Protein AF-A0A2Z6QBJ0-F1 (afdb_monomer_lite)

Foldseek 3Di:
DDPVVVVVVVVVVVVVVVVVVVVVVVVVVVVVVVVVVVVPPPPPPPPPPPDDDDDDDDDDDDDDDDPPPPPPDDAQPPPRDPDDVLPDPPQPPVQRCPAQQASPDNPDHVVPDPDNDNDDPVVPD

Organism: NCBI:txid94130

Radius of gyration: 27.4 Å; chains: 1; bounding box: 66×44×73 Å

Secondary structure (DSSP, 8-state):
--HHHHHHHHHHHHHHHHHHHHHHHHHHHHHHHHHTTTT--------TT-S---------------------S---TTT-SSS-GGG-TTS-GGGTTS-TTTSS-SSS-GGG--------TTS--

Structure (mmCIF, N/CA/C/O backbone):
data_AF-A0A2Z6QBJ0-F1
#
_entry.id   AF-A0A2Z6QBJ0-F1
#
loop_
_atom_site.group_PDB
_atom_site.id
_atom_site.type_symbol
_atom_site.label_atom_id
_atom_site.label_alt_id
_atom_site.label_comp_id
_atom_site.label_asym_id
_atom_site.label_entity_id
_atom_site.label_seq_id
_atom_site.pdbx_PDB_ins_code
_atom_site.Cartn_x
_atom_site.Cartn_y
_atom_site.Cartn_z
_atom_site.occupancy
_atom_site.B_iso_or_equiv
_atom_site.auth_seq_id
_atom_site.auth_comp_id
_atom_site.auth_asym_id
_atom_site.auth_atom_id
_atom_site.pdbx_PDB_model_num
ATOM 1 N N . MET A 1 1 ? 21.712 -24.079 -39.758 1.00 58.84 1 MET A N 1
ATOM 2 C CA . MET A 1 1 ? 21.150 -23.369 -38.591 1.00 58.84 1 MET A CA 1
ATOM 3 C C . MET A 1 1 ? 22.148 -22.299 -38.216 1.00 58.84 1 MET A C 1
ATOM 5 O O . MET A 1 1 ? 23.307 -22.636 -38.016 1.00 58.84 1 MET A O 1
ATOM 9 N N . ASP A 1 2 ? 21.735 -21.037 -38.227 1.00 75.88 2 ASP A N 1
ATOM 10 C CA . ASP A 1 2 ? 22.632 -19.900 -38.026 1.00 75.88 2 ASP A CA 1
ATOM 11 C C . ASP A 1 2 ? 23.131 -19.840 -36.578 1.00 75.88 2 ASP A C 1
ATOM 13 O O . ASP A 1 2 ? 22.331 -19.786 -35.646 1.00 75.88 2 ASP A O 1
ATOM 17 N N . ASN A 1 3 ? 24.454 -19.817 -36.386 1.00 78.25 3 ASN A N 1
ATOM 18 C CA . ASN A 1 3 ? 25.104 -19.765 -35.066 1.00 78.25 3 ASN A CA 1
ATOM 19 C C . ASN A 1 3 ? 24.590 -18.609 -34.184 1.00 78.25 3 ASN A C 1
ATOM 21 O O . ASN A 1 3 ? 24.550 -18.729 -32.963 1.00 78.25 3 ASN A O 1
ATOM 25 N N . ASN A 1 4 ? 24.125 -17.517 -34.796 1.00 81.69 4 ASN A N 1
ATOM 26 C CA . ASN A 1 4 ? 23.511 -16.394 -34.087 1.00 81.69 4 ASN A CA 1
ATOM 27 C C . ASN A 1 4 ? 22.190 -16.763 -33.397 1.00 81.69 4 ASN A C 1
ATOM 29 O O . ASN A 1 4 ? 21.924 -16.281 -32.300 1.00 81.69 4 ASN A O 1
ATOM 33 N N . LEU A 1 5 ? 21.371 -17.635 -33.994 1.00 87.50 5 LEU A N 1
ATOM 34 C CA . LEU A 1 5 ? 20.109 -18.068 -33.389 1.00 87.50 5 LEU A CA 1
ATOM 35 C C . LEU A 1 5 ? 20.358 -18.951 -32.159 1.00 87.50 5 LEU A C 1
ATOM 37 O O . LEU A 1 5 ? 19.647 -18.837 -31.162 1.00 87.50 5 LEU A O 1
ATOM 41 N N . LEU A 1 6 ? 21.395 -19.793 -32.215 1.00 88.75 6 LEU A N 1
ATOM 42 C CA . LEU A 1 6 ? 21.794 -20.651 -31.100 1.00 88.75 6 LEU A CA 1
ATOM 43 C C . LEU A 1 6 ? 22.264 -19.820 -29.896 1.00 88.75 6 LEU A C 1
ATOM 45 O O . LEU A 1 6 ? 21.813 -20.055 -28.779 1.00 88.75 6 LEU A O 1
ATOM 49 N N . LEU A 1 7 ? 23.081 -18.791 -30.140 1.00 88.31 7 LEU A N 1
ATOM 50 C CA . LEU A 1 7 ? 23.549 -17.868 -29.100 1.00 88.31 7 LEU A CA 1
ATOM 51 C C . LEU A 1 7 ? 22.399 -17.084 -28.448 1.00 88.31 7 LEU A C 1
ATOM 53 O O . LEU A 1 7 ? 22.384 -16.896 -27.232 1.00 88.31 7 LEU A O 1
ATOM 57 N N . ILE A 1 8 ? 21.407 -16.657 -29.237 1.00 89.50 8 ILE A N 1
ATOM 58 C CA . ILE A 1 8 ? 20.216 -15.968 -28.716 1.00 89.50 8 ILE A CA 1
ATOM 59 C C . ILE A 1 8 ? 19.395 -16.905 -27.818 1.00 89.50 8 ILE A C 1
ATOM 61 O O . ILE A 1 8 ? 18.961 -16.496 -26.740 1.00 89.50 8 ILE A O 1
ATOM 65 N N . LEU A 1 9 ? 19.210 -18.162 -28.229 1.00 90.44 9 LEU A N 1
ATOM 66 C CA . LEU A 1 9 ? 18.488 -19.167 -27.444 1.00 90.44 9 LEU A CA 1
ATOM 67 C C . LEU A 1 9 ? 19.199 -19.493 -26.123 1.00 90.44 9 LEU A C 1
ATOM 69 O O . LEU A 1 9 ? 18.543 -19.595 -25.085 1.00 90.44 9 LEU A O 1
ATOM 73 N N . GLU A 1 10 ? 20.527 -19.613 -26.129 1.00 92.00 10 GLU A N 1
ATOM 74 C CA . GLU A 1 10 ? 21.307 -19.833 -24.906 1.00 92.00 10 GLU A CA 1
ATOM 75 C C . GLU A 1 10 ? 21.219 -18.644 -23.945 1.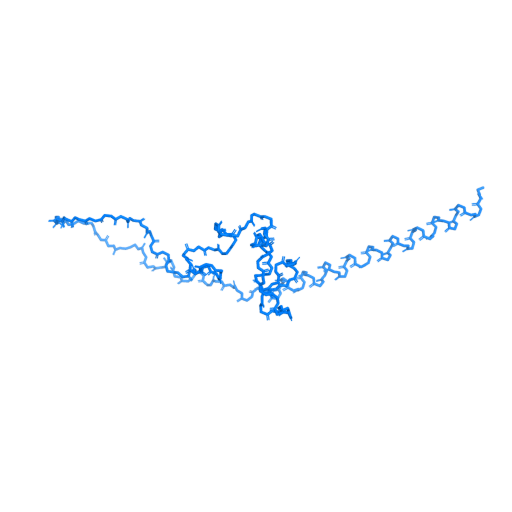00 92.00 10 GLU A C 1
ATOM 77 O O . GLU A 1 10 ? 20.972 -18.835 -22.752 1.00 92.00 10 GLU A O 1
ATOM 82 N N . ALA A 1 11 ? 21.321 -17.414 -24.454 1.00 89.69 11 ALA A N 1
ATOM 83 C CA . ALA A 1 11 ? 21.170 -16.211 -23.639 1.00 89.69 11 ALA A CA 1
ATOM 84 C C . ALA A 1 11 ? 19.764 -16.104 -23.018 1.00 89.69 11 ALA A C 1
ATOM 86 O O . ALA A 1 11 ? 19.632 -15.801 -21.830 1.00 89.69 11 ALA A O 1
ATOM 87 N N . GLN A 1 12 ? 18.709 -16.409 -23.784 1.00 92.38 12 GLN A N 1
ATOM 88 C CA . GLN A 1 12 ? 17.335 -16.440 -23.271 1.00 92.38 12 GLN A CA 1
ATOM 89 C C . GLN A 1 12 ? 17.144 -17.508 -22.192 1.00 92.38 12 GLN A C 1
ATOM 91 O O . GLN A 1 12 ? 16.484 -17.252 -21.181 1.00 92.38 12 GLN A O 1
ATOM 96 N N . LYS A 1 13 ? 17.741 -18.690 -22.374 1.00 92.62 13 LYS A N 1
ATOM 97 C CA . LYS A 1 13 ? 17.697 -19.771 -21.385 1.00 92.62 13 LYS A CA 1
ATOM 98 C C . LYS A 1 13 ? 18.351 -19.346 -20.071 1.00 92.62 13 LYS A C 1
ATOM 100 O O . LYS A 1 13 ? 17.731 -19.511 -19.024 1.00 92.62 13 LYS A O 1
ATOM 105 N N . ILE A 1 14 ? 19.548 -18.758 -20.125 1.00 92.88 14 ILE A N 1
ATOM 106 C CA . ILE A 1 14 ? 20.274 -18.283 -18.935 1.00 92.88 14 ILE A C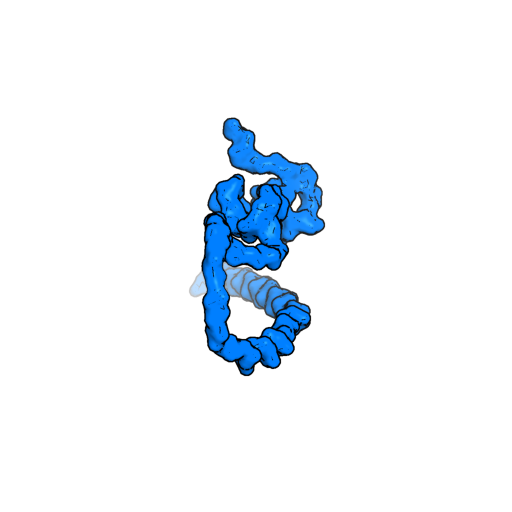A 1
ATOM 107 C C . ILE A 1 14 ? 19.469 -17.197 -18.215 1.00 92.88 14 ILE A C 1
ATOM 109 O O . ILE A 1 14 ? 19.233 -17.301 -17.014 1.00 92.88 14 ILE A O 1
ATOM 113 N N . ALA A 1 15 ? 18.970 -16.196 -18.947 1.00 89.88 15 ALA A N 1
ATOM 114 C CA . ALA A 1 15 ? 18.156 -15.132 -18.362 1.00 89.88 15 ALA A CA 1
ATOM 115 C C . ALA A 1 15 ? 16.894 -15.683 -17.676 1.00 89.88 15 ALA A C 1
ATOM 117 O O . ALA A 1 15 ? 16.550 -15.273 -16.570 1.00 89.88 15 ALA A O 1
ATOM 118 N N . THR A 1 16 ? 16.230 -16.655 -18.303 1.00 91.75 16 THR A N 1
ATOM 119 C CA . THR A 1 16 ? 15.038 -17.299 -17.737 1.00 91.75 16 THR A CA 1
ATOM 120 C C . THR A 1 16 ? 15.370 -18.088 -16.469 1.00 91.75 16 THR A C 1
ATOM 122 O O . THR A 1 16 ? 14.618 -18.029 -15.499 1.00 91.75 16 THR A O 1
ATOM 125 N N . GLN A 1 17 ? 16.501 -18.800 -16.444 1.00 93.00 17 GLN A N 1
ATOM 126 C CA . GLN A 1 17 ? 16.948 -19.552 -15.269 1.00 93.00 17 GLN A CA 1
ATOM 127 C C . GLN A 1 17 ? 17.247 -18.637 -14.077 1.00 93.00 17 GLN A C 1
ATOM 129 O O . GLN A 1 17 ? 16.803 -18.928 -12.967 1.00 93.00 17 GLN A O 1
ATOM 134 N N . GLU A 1 18 ? 17.921 -17.509 -14.308 1.00 91.81 18 GLU A N 1
ATOM 135 C CA . GLU A 1 18 ? 18.201 -16.525 -13.256 1.00 91.81 18 GLU A CA 1
ATOM 136 C C . GLU A 1 18 ? 16.910 -15.902 -12.706 1.00 91.81 18 GLU A C 1
ATOM 138 O O . GLU A 1 18 ? 16.747 -15.775 -11.494 1.00 91.81 18 GLU A O 1
ATOM 143 N N . ILE A 1 19 ? 15.942 -15.594 -13.577 1.00 92.06 19 ILE A N 1
ATOM 144 C CA . ILE A 1 19 ? 14.626 -15.094 -13.157 1.00 92.06 19 ILE A CA 1
ATOM 145 C C . ILE A 1 19 ? 13.906 -16.124 -12.276 1.00 92.06 19 ILE A C 1
ATOM 147 O O . ILE A 1 19 ? 13.429 -15.778 -11.196 1.00 92.06 19 ILE A O 1
ATOM 151 N N . ILE A 1 20 ? 13.844 -17.390 -12.706 1.00 93.62 20 ILE A N 1
ATOM 152 C CA . ILE A 1 20 ? 13.196 -18.468 -11.941 1.00 93.62 20 ILE A CA 1
ATOM 153 C C . ILE A 1 20 ? 13.840 -18.616 -10.560 1.00 93.62 20 ILE A C 1
ATOM 155 O O . ILE A 1 20 ? 13.127 -18.745 -9.566 1.00 93.62 20 ILE A O 1
ATOM 159 N N . LYS A 1 21 ? 15.172 -18.552 -10.483 1.00 92.25 21 LYS A N 1
ATOM 160 C CA . LYS A 1 21 ? 15.909 -18.651 -9.222 1.00 92.25 21 LYS A CA 1
ATOM 161 C C . LYS A 1 21 ? 15.539 -17.529 -8.251 1.00 92.25 21 LYS A C 1
ATOM 163 O O . LYS A 1 21 ? 15.203 -17.808 -7.106 1.00 92.25 21 LYS A O 1
ATOM 168 N N . VAL A 1 22 ? 15.494 -16.283 -8.725 1.00 91.12 22 VAL A N 1
ATOM 169 C CA . VAL A 1 22 ? 15.078 -15.136 -7.899 1.00 91.12 22 VAL A CA 1
ATOM 170 C C . VAL A 1 22 ? 13.657 -15.322 -7.359 1.00 91.12 22 VAL A C 1
ATOM 172 O O . VAL A 1 22 ? 13.397 -15.026 -6.193 1.00 91.12 22 VAL A O 1
ATOM 175 N N . PHE A 1 23 ? 12.730 -15.831 -8.177 1.00 89.75 23 PHE A N 1
ATOM 176 C CA . PHE A 1 23 ? 11.370 -16.114 -7.714 1.00 89.75 23 PHE A CA 1
ATOM 177 C C . PHE A 1 23 ? 11.339 -17.190 -6.626 1.00 89.75 23 PHE A C 1
ATOM 179 O O . PHE A 1 23 ? 10.642 -17.000 -5.628 1.00 89.75 23 PHE A O 1
ATOM 186 N N . LEU A 1 24 ? 12.108 -18.271 -6.793 1.00 91.00 24 LEU A N 1
ATOM 187 C CA . LEU A 1 24 ? 12.214 -19.348 -5.806 1.00 91.00 24 LEU A CA 1
ATOM 188 C C . LEU A 1 24 ? 12.740 -18.834 -4.458 1.00 91.00 24 LEU A C 1
ATOM 190 O O . LEU A 1 24 ? 12.092 -19.065 -3.434 1.00 91.00 24 LEU A O 1
ATOM 194 N N . ASP A 1 25 ? 13.819 -18.052 -4.469 1.00 88.88 25 ASP A N 1
ATOM 195 C CA . ASP A 1 25 ? 14.432 -17.491 -3.258 1.00 88.88 25 ASP A CA 1
ATOM 196 C C . ASP A 1 25 ? 13.457 -16.566 -2.496 1.00 88.88 25 ASP A C 1
ATOM 198 O O . ASP A 1 25 ? 13.354 -16.601 -1.263 1.00 88.88 25 ASP A O 1
ATOM 202 N N . ILE A 1 26 ? 12.678 -15.754 -3.225 1.00 89.06 26 ILE A N 1
ATOM 203 C CA . ILE A 1 26 ? 11.641 -14.889 -2.638 1.00 89.06 26 ILE A CA 1
ATOM 204 C C . ILE A 1 26 ? 10.519 -15.728 -2.019 1.00 89.06 26 ILE A C 1
ATOM 206 O O . ILE A 1 26 ? 10.063 -15.423 -0.909 1.00 89.06 26 ILE A O 1
ATOM 210 N N . THR A 1 27 ? 10.056 -16.774 -2.713 1.00 86.06 27 THR A N 1
ATOM 211 C CA . THR A 1 27 ? 9.007 -17.654 -2.180 1.00 86.06 27 THR A CA 1
ATOM 212 C C . THR A 1 27 ? 9.464 -18.389 -0.930 1.00 86.06 27 THR A C 1
ATOM 214 O O . THR A 1 27 ? 8.722 -18.397 0.049 1.00 86.06 27 THR A O 1
ATOM 217 N N . GLU A 1 28 ? 10.686 -18.920 -0.905 1.00 89.94 28 GLU A N 1
ATOM 218 C CA . GLU A 1 28 ? 11.250 -19.590 0.268 1.00 89.94 28 GLU A CA 1
ATOM 219 C C . GLU A 1 28 ? 11.347 -18.632 1.462 1.00 89.94 28 GLU A C 1
ATOM 221 O O . GLU A 1 28 ? 10.844 -18.926 2.547 1.00 89.94 28 GLU A O 1
ATOM 226 N N . THR A 1 29 ? 11.894 -17.433 1.247 1.00 84.81 29 THR A N 1
ATOM 227 C CA . THR A 1 29 ? 12.001 -16.405 2.294 1.00 84.81 29 THR A CA 1
ATOM 228 C C . THR A 1 29 ? 10.629 -16.032 2.866 1.00 84.81 29 THR A C 1
ATOM 230 O O . THR A 1 29 ? 10.470 -15.871 4.079 1.00 84.81 29 THR A O 1
ATOM 233 N N . THR A 1 30 ? 9.615 -15.920 2.005 1.00 77.75 30 THR A N 1
ATOM 234 C CA . THR A 1 30 ? 8.249 -15.560 2.411 1.00 77.75 30 THR A CA 1
ATOM 235 C C . THR A 1 30 ? 7.568 -16.695 3.175 1.00 77.75 30 THR A C 1
ATOM 237 O O . THR A 1 30 ? 6.947 -16.447 4.208 1.00 77.75 30 THR A O 1
ATOM 240 N N . VAL A 1 31 ? 7.708 -17.940 2.711 1.00 83.00 31 VAL A N 1
ATOM 241 C CA . VAL A 1 31 ? 7.178 -19.127 3.400 1.00 83.00 31 VAL A CA 1
ATOM 242 C C . VAL A 1 31 ? 7.825 -19.277 4.774 1.00 83.00 31 VAL A C 1
ATOM 244 O O . VAL A 1 31 ? 7.108 -19.438 5.760 1.00 83.00 31 VAL A O 1
ATOM 247 N N . ASN A 1 32 ? 9.145 -19.113 4.872 1.00 82.19 32 ASN A N 1
ATOM 248 C CA . ASN A 1 32 ? 9.861 -19.153 6.145 1.00 82.19 32 ASN A CA 1
ATOM 249 C C . ASN A 1 32 ? 9.378 -18.047 7.100 1.00 82.19 32 ASN A C 1
ATOM 251 O O . ASN A 1 32 ? 9.165 -18.294 8.288 1.00 82.19 32 ASN A O 1
ATOM 255 N N . ALA A 1 33 ? 9.136 -16.828 6.607 1.00 77.50 33 ALA A N 1
ATOM 256 C CA . ALA A 1 33 ? 8.580 -15.747 7.425 1.00 77.50 33 ALA A CA 1
ATOM 257 C C . ALA A 1 33 ? 7.156 -16.055 7.933 1.00 77.50 33 ALA A C 1
ATOM 259 O O . ALA A 1 33 ? 6.826 -15.723 9.072 1.00 77.50 33 ALA A O 1
ATOM 260 N N . LEU A 1 34 ? 6.326 -16.715 7.117 1.00 77.94 34 LEU A N 1
ATOM 261 C CA . LEU A 1 34 ? 4.965 -17.122 7.484 1.00 77.94 34 LEU A CA 1
ATOM 262 C C . LEU A 1 34 ? 4.933 -18.304 8.460 1.00 77.94 34 LEU A C 1
ATOM 264 O O . LEU A 1 34 ? 4.125 -18.308 9.383 1.00 77.94 34 LEU A O 1
ATOM 268 N N . GLN A 1 35 ? 5.826 -19.280 8.316 1.00 75.19 35 GLN A N 1
ATOM 269 C CA . GLN A 1 35 ? 5.933 -20.400 9.257 1.00 75.19 35 GLN A CA 1
ATOM 270 C C . GLN A 1 35 ? 6.378 -19.938 10.651 1.00 75.19 35 GLN A C 1
ATOM 272 O O . GLN A 1 35 ? 5.892 -20.446 11.658 1.00 75.19 35 GLN A O 1
ATOM 277 N N . ASN A 1 36 ? 7.219 -18.906 10.734 1.00 66.50 36 ASN A N 1
ATOM 278 C CA . ASN A 1 36 ? 7.622 -18.311 12.010 1.00 66.50 36 ASN A CA 1
ATOM 279 C C . ASN A 1 36 ? 6.510 -17.487 12.700 1.00 66.50 36 ASN A C 1
ATOM 281 O O . ASN A 1 36 ? 6.671 -17.090 13.854 1.00 66.50 36 ASN A O 1
ATOM 285 N N . LEU A 1 37 ? 5.368 -17.249 12.040 1.00 64.69 37 LEU A N 1
ATOM 286 C CA . LEU A 1 37 ? 4.188 -16.596 12.631 1.00 64.69 37 LEU A CA 1
ATOM 287 C C . LEU A 1 37 ? 3.256 -17.575 13.374 1.00 64.69 37 LEU A C 1
ATOM 289 O O . LEU A 1 37 ? 2.266 -17.143 13.967 1.00 64.69 37 LEU A O 1
ATOM 293 N N . HIS A 1 38 ? 3.572 -18.875 13.408 1.00 55.38 38 HIS A N 1
ATOM 294 C CA . HIS A 1 38 ? 2.732 -19.918 14.017 1.00 55.38 38 HIS A CA 1
ATOM 295 C C . HIS A 1 38 ? 2.664 -19.890 15.564 1.00 55.38 38 HIS A C 1
ATOM 297 O O . HIS A 1 38 ? 2.089 -20.786 16.179 1.00 55.38 38 HIS A O 1
ATOM 303 N N . SER A 1 39 ? 3.206 -18.852 16.212 1.00 55.09 39 SER A N 1
ATOM 304 C CA . SER A 1 39 ? 3.063 -18.590 17.654 1.00 55.09 39 SER A CA 1
ATOM 305 C C . SER A 1 39 ? 1.815 -17.772 18.023 1.00 55.09 39 SER A C 1
ATOM 307 O O . SER A 1 39 ? 1.563 -17.546 19.203 1.00 55.09 39 SER A O 1
ATOM 309 N N . LEU A 1 40 ? 0.975 -17.394 17.052 1.00 50.19 40 LEU A N 1
ATOM 310 C CA . LEU A 1 40 ? -0.381 -16.879 17.296 1.00 50.19 40 LEU A CA 1
ATOM 311 C C . LEU A 1 40 ? -1.426 -18.003 17.204 1.00 50.19 40 LEU A C 1
ATOM 313 O O . LEU A 1 40 ? -2.446 -17.879 16.530 1.00 50.19 40 LEU A O 1
ATOM 317 N N . SER A 1 41 ? -1.180 -19.115 17.900 1.00 50.59 41 SER A N 1
ATOM 318 C CA . SER A 1 41 ? -2.263 -20.017 18.292 1.00 50.59 41 SER A CA 1
ATOM 319 C C . SER A 1 41 ? -3.107 -19.268 19.318 1.00 50.59 41 SER A C 1
ATOM 321 O O . SER A 1 41 ? -2.765 -19.235 20.498 1.00 50.59 41 SER A O 1
ATOM 323 N N . ILE A 1 42 ? -4.193 -18.632 18.875 1.00 52.44 42 ILE A N 1
ATOM 324 C CA . ILE A 1 42 ? -5.267 -18.238 19.785 1.00 52.44 42 ILE A CA 1
ATOM 325 C C . ILE A 1 42 ? -5.755 -19.545 20.406 1.00 52.44 42 ILE A C 1
ATOM 327 O O . ILE A 1 42 ? -6.383 -20.368 19.741 1.00 52.44 42 ILE A O 1
ATOM 331 N N . THR A 1 43 ? -5.374 -19.761 21.660 1.00 47.88 43 THR A N 1
ATOM 332 C CA . THR A 1 43 ? -5.842 -20.852 22.499 1.00 47.88 43 THR A CA 1
ATOM 333 C C . THR A 1 43 ? -7.363 -20.793 22.543 1.00 47.88 43 THR A C 1
ATOM 335 O O . THR A 1 43 ? -7.975 -19.951 23.198 1.00 47.88 43 THR A O 1
ATOM 338 N N . SER A 1 44 ? -7.984 -21.703 21.798 1.00 46.75 44 SER A N 1
ATOM 339 C CA . SER A 1 44 ? -9.391 -22.068 21.914 1.00 46.75 44 SER A CA 1
ATOM 340 C C . SER A 1 44 ? -9.609 -22.808 23.243 1.00 46.75 44 SER A C 1
ATOM 342 O O . SER A 1 44 ? -9.937 -23.988 23.251 1.00 46.75 44 SER A O 1
ATOM 344 N N . GLU A 1 45 ? -9.394 -22.134 24.376 1.00 46.66 45 GLU A N 1
ATOM 345 C CA . GLU A 1 45 ? -9.585 -22.704 25.722 1.00 46.66 45 GLU A CA 1
ATOM 346 C C . GLU A 1 45 ? -10.674 -21.993 26.545 1.00 46.66 45 GLU A C 1
ATOM 348 O O . GLU A 1 45 ? -10.827 -22.259 27.731 1.00 46.66 45 GLU A O 1
ATOM 353 N N . MET A 1 46 ? -11.512 -21.145 25.935 1.00 52.34 46 MET A N 1
ATOM 354 C CA . MET A 1 46 ? -12.662 -20.534 26.628 1.00 52.34 46 MET A CA 1
ATOM 355 C C . MET A 1 46 ? -14.012 -20.828 25.963 1.00 52.34 46 MET A C 1
ATOM 357 O O . MET A 1 46 ? -14.818 -19.925 25.761 1.00 52.34 46 MET A O 1
ATOM 361 N N . VAL A 1 47 ? -14.286 -22.096 25.635 1.00 49.59 47 VAL A N 1
ATOM 362 C CA . VAL A 1 47 ? -15.643 -22.537 25.228 1.00 49.59 47 VAL A CA 1
ATOM 363 C C . VAL A 1 47 ? -16.353 -23.359 26.324 1.00 49.59 47 VAL A C 1
ATOM 365 O O . VAL A 1 47 ? -17.547 -23.619 26.227 1.00 49.59 47 VAL A O 1
ATOM 368 N N . SER A 1 48 ? -15.699 -23.683 27.443 1.00 45.16 48 SER A N 1
ATOM 369 C CA . SER A 1 48 ? -16.280 -24.556 28.484 1.00 45.16 48 SER A CA 1
ATOM 370 C C . SER A 1 48 ? -17.144 -23.857 29.551 1.00 45.16 48 SER A C 1
ATOM 372 O O . SER A 1 48 ? -17.205 -24.335 30.680 1.00 45.16 48 SER A O 1
ATOM 374 N N . SER A 1 49 ? -17.818 -22.733 29.274 1.00 49.12 49 SER A N 1
ATOM 375 C CA . SER A 1 49 ? -18.634 -22.065 30.320 1.00 49.12 49 SER A CA 1
ATOM 376 C C . SER A 1 49 ? -19.997 -21.520 29.889 1.00 49.12 49 SER A C 1
ATOM 378 O O . SER A 1 49 ? -20.553 -20.670 30.575 1.00 49.12 49 SER A O 1
ATOM 380 N N . LEU A 1 50 ? -20.592 -22.017 28.803 1.00 49.41 50 LEU A N 1
ATOM 381 C CA . LEU A 1 50 ? -21.942 -21.602 28.402 1.00 49.41 50 LEU A CA 1
ATOM 382 C C . LEU A 1 50 ? -22.852 -22.803 28.137 1.00 49.41 50 LEU A C 1
ATOM 384 O O . LEU A 1 50 ? -23.179 -23.094 26.994 1.00 49.41 50 LEU A O 1
ATOM 388 N N . SER A 1 51 ? -23.280 -23.484 29.200 1.00 50.38 51 SER A N 1
ATOM 389 C CA . SER A 1 51 ? -24.565 -24.195 29.210 1.00 50.38 51 SER A CA 1
ATOM 390 C C . SER A 1 51 ? -24.941 -24.611 30.632 1.00 50.38 51 SER A C 1
ATOM 392 O O . SER A 1 51 ? -24.763 -25.768 30.981 1.00 50.38 51 SER A O 1
ATOM 394 N N . GLU A 1 52 ? -25.457 -23.679 31.438 1.00 48.47 52 GLU A N 1
ATOM 395 C CA . GLU A 1 52 ? -26.534 -23.958 32.408 1.00 48.47 52 GLU A CA 1
ATOM 396 C C . GLU A 1 52 ? -26.954 -22.667 33.123 1.00 48.47 52 GLU A C 1
ATOM 398 O O . GLU A 1 52 ? -26.479 -22.338 34.205 1.00 48.47 52 GLU A O 1
ATOM 403 N N . ILE A 1 53 ? -27.862 -21.901 32.512 1.00 48.22 53 ILE A N 1
ATOM 404 C CA . ILE A 1 53 ? -28.711 -20.972 33.265 1.00 48.22 53 ILE A CA 1
ATOM 405 C C . ILE A 1 53 ? -30.143 -21.194 32.778 1.00 48.22 53 ILE A C 1
ATOM 407 O O . ILE A 1 53 ? -30.454 -21.019 31.599 1.00 48.22 53 ILE A O 1
ATOM 411 N N . ALA A 1 54 ? -30.974 -21.671 33.701 1.00 41.28 54 ALA A N 1
ATOM 412 C CA . ALA A 1 54 ? -32.367 -22.047 33.508 1.00 41.28 54 ALA A CA 1
ATOM 413 C C . ALA A 1 54 ? -33.272 -20.852 33.123 1.00 41.28 54 ALA A C 1
ATOM 415 O O . ALA A 1 54 ? -32.906 -19.698 33.361 1.00 41.28 54 ALA A O 1
ATOM 416 N N . PRO A 1 55 ? -34.468 -21.088 32.544 1.00 45.06 55 PRO A N 1
ATOM 417 C CA . PRO A 1 55 ? -35.309 -20.020 32.012 1.00 45.06 55 PRO A CA 1
ATOM 418 C C . PRO A 1 55 ? -36.303 -19.443 33.037 1.00 45.06 55 PRO A C 1
ATOM 420 O O . PRO A 1 55 ? -36.997 -20.205 33.703 1.00 45.06 55 PRO A O 1
ATOM 423 N N . ARG A 1 56 ? -36.497 -18.113 32.928 1.00 37.34 56 ARG A N 1
ATOM 424 C CA . ARG A 1 56 ? -37.728 -17.324 33.210 1.00 37.34 56 ARG A CA 1
ATOM 425 C C . ARG A 1 56 ? -38.034 -17.043 34.707 1.00 37.34 56 ARG A C 1
ATOM 427 O O . ARG A 1 56 ? -37.697 -17.845 35.555 1.00 37.34 56 ARG A O 1
ATOM 434 N N . GLU A 1 57 ? -38.597 -15.907 35.149 1.00 34.75 57 GLU A N 1
ATOM 435 C CA . GLU A 1 57 ? -39.661 -15.040 34.612 1.00 34.75 57 GLU A CA 1
ATOM 436 C C . GLU A 1 57 ? -39.609 -13.565 35.109 1.00 34.75 57 GLU A C 1
ATOM 438 O O . GLU A 1 57 ? -39.152 -13.267 36.208 1.00 34.75 57 GLU A O 1
ATOM 443 N N . THR A 1 58 ? -40.211 -12.684 34.288 1.00 42.59 58 THR A N 1
ATOM 444 C CA . THR A 1 58 ? -41.014 -11.469 34.604 1.00 42.59 58 THR A CA 1
ATOM 445 C C . THR A 1 58 ? -40.409 -10.249 35.318 1.00 42.59 58 THR A C 1
ATOM 447 O O . THR A 1 58 ? -40.324 -10.225 36.538 1.00 42.59 58 THR A O 1
ATOM 450 N N . THR A 1 59 ? -40.207 -9.135 34.590 1.00 38.62 59 THR A N 1
ATOM 451 C CA . THR A 1 59 ? -41.074 -7.913 34.575 1.00 38.62 59 THR A CA 1
ATOM 452 C C . THR A 1 59 ? -40.456 -6.771 33.721 1.00 38.62 59 THR A C 1
ATOM 454 O O . THR A 1 59 ? -39.234 -6.695 33.626 1.00 38.62 59 THR A O 1
ATOM 457 N N . PRO A 1 60 ? -41.256 -5.883 33.077 1.00 60.16 60 PRO A N 1
ATOM 458 C CA . PRO A 1 60 ? -40.786 -4.710 32.311 1.00 60.16 60 PRO A CA 1
ATOM 459 C C . PRO A 1 60 ? -40.806 -3.431 33.193 1.00 60.16 60 PRO A C 1
ATOM 461 O O . PRO A 1 60 ? -41.607 -3.390 34.130 1.00 60.16 60 PRO A O 1
ATOM 464 N N . PRO A 1 61 ? -40.010 -2.361 32.930 1.00 47.69 61 PRO A N 1
ATOM 465 C CA . PRO A 1 61 ? -40.360 -1.434 31.842 1.00 47.69 61 PRO A CA 1
ATOM 466 C C . PRO A 1 61 ? -39.200 -0.623 31.202 1.00 47.69 61 PRO A C 1
ATOM 468 O O . PRO A 1 61 ? -38.127 -0.456 31.766 1.00 47.69 61 PRO A O 1
ATOM 471 N N . ARG A 1 62 ? -39.544 0.027 30.078 1.00 36.72 62 ARG A N 1
ATOM 472 C CA . ARG A 1 62 ? -39.077 1.367 29.660 1.00 36.72 62 ARG A CA 1
ATOM 473 C C . ARG A 1 62 ? -37.683 1.506 29.017 1.00 36.72 62 ARG A C 1
ATOM 475 O O . ARG A 1 62 ? -36.675 1.552 29.699 1.00 36.72 62 ARG A O 1
ATOM 482 N N . GLY A 1 63 ? -37.718 1.845 27.724 1.00 41.47 63 GLY A N 1
ATOM 483 C CA . GLY A 1 63 ? -36.822 2.834 27.114 1.00 41.47 63 GLY A CA 1
ATOM 484 C C . GLY A 1 63 ? -35.563 2.307 26.424 1.00 41.47 63 GLY A C 1
ATOM 485 O O . GLY A 1 63 ? -34.816 1.527 26.988 1.00 41.47 63 GLY A O 1
ATOM 486 N N . GLU A 1 64 ? -35.328 2.872 25.236 1.00 37.12 64 GLU A N 1
ATOM 487 C CA . GLU A 1 64 ? -34.017 3.086 24.603 1.00 37.12 64 GLU A CA 1
ATOM 488 C C . GLU A 1 64 ? -33.416 1.944 23.756 1.00 37.12 64 GLU A C 1
ATOM 490 O O . GLU A 1 64 ? -32.909 0.937 24.230 1.00 37.12 64 GLU A O 1
ATOM 495 N N . SER A 1 65 ? -33.507 2.167 22.439 1.00 46.78 65 SER A N 1
ATOM 496 C CA . SER A 1 65 ? -32.396 2.253 21.483 1.00 46.78 65 SER A CA 1
ATOM 497 C C . SER A 1 65 ? -31.237 1.245 21.549 1.00 46.78 65 SER A C 1
ATOM 499 O O . SER A 1 65 ? -30.511 1.143 22.529 1.00 46.78 65 SER A O 1
ATOM 501 N N . SER A 1 66 ? -30.931 0.705 20.363 1.00 51.44 66 SER A N 1
ATOM 502 C CA . SER A 1 66 ? -29.580 0.314 19.934 1.00 51.44 66 SER A CA 1
ATOM 503 C C . SER A 1 66 ? -29.010 -0.974 20.533 1.00 51.44 66 SER A C 1
ATOM 505 O O . SER A 1 66 ? -28.150 -0.953 21.406 1.00 51.44 66 SER A O 1
ATOM 507 N N . SER A 1 67 ? -29.327 -2.115 19.923 1.00 40.28 67 SER A N 1
ATOM 508 C CA . SER A 1 67 ? -28.471 -3.305 20.008 1.00 40.28 67 SER A CA 1
ATOM 509 C C . SER A 1 67 ? -27.305 -3.210 19.012 1.00 40.28 67 SER A C 1
ATOM 511 O O . SER A 1 67 ? -27.099 -4.071 18.161 1.00 40.28 67 SER A O 1
ATOM 513 N N . SER A 1 68 ? -26.502 -2.145 19.130 1.00 45.97 68 SER A N 1
ATOM 514 C CA . SER A 1 68 ? -25.114 -2.184 18.678 1.00 45.97 68 SER A CA 1
ATOM 515 C C . SER A 1 68 ? -24.371 -3.074 19.664 1.00 45.97 68 SER A C 1
ATOM 517 O O . SER A 1 68 ? -24.001 -2.634 20.752 1.00 45.97 68 SER A O 1
ATOM 519 N N . SER A 1 69 ? -24.215 -4.345 19.300 1.00 51.94 69 SER A N 1
ATOM 520 C CA . SER A 1 69 ? -23.316 -5.286 19.959 1.00 51.94 69 SER A CA 1
ATOM 521 C C . SER A 1 69 ? -21.997 -4.578 20.254 1.00 51.94 69 SER A C 1
ATOM 523 O O . SER A 1 69 ? -21.267 -4.212 19.329 1.00 51.94 69 SER A O 1
ATOM 525 N N . SER A 1 70 ? -21.726 -4.334 21.534 1.00 50.81 70 SER A N 1
ATOM 526 C CA . SER A 1 70 ? -20.516 -3.694 22.027 1.00 50.81 70 SER A CA 1
ATOM 527 C C . SER A 1 70 ? -19.324 -4.622 21.794 1.00 50.81 70 SER A C 1
ATOM 529 O O . SER A 1 70 ? -18.846 -5.295 22.705 1.00 50.81 70 SER A O 1
ATOM 531 N N . LEU A 1 71 ? -18.852 -4.662 20.547 1.00 57.69 71 LEU A N 1
ATOM 532 C CA . LEU A 1 71 ? -17.515 -5.105 20.182 1.00 57.69 71 LEU A CA 1
ATOM 533 C C . LEU A 1 71 ? -16.543 -4.081 20.764 1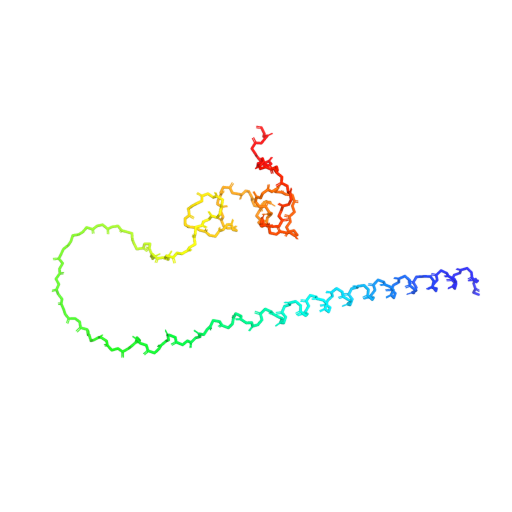.00 57.69 71 LEU A C 1
ATOM 535 O O . LEU A 1 71 ? -16.094 -3.147 20.099 1.00 57.69 71 LEU A O 1
ATOM 539 N N . SER A 1 72 ? -16.223 -4.233 22.043 1.00 61.28 72 SER A N 1
ATOM 540 C CA . SER A 1 72 ? -15.028 -3.612 22.582 1.00 61.28 72 SER A CA 1
ATOM 541 C C . SER A 1 72 ? -13.834 -4.108 21.764 1.00 61.28 72 SER A C 1
ATOM 543 O O . SER A 1 72 ? -13.471 -5.279 21.856 1.00 61.28 72 SER A O 1
ATOM 545 N N . GLY A 1 73 ? -13.191 -3.224 20.998 1.00 67.06 73 GLY A N 1
ATOM 546 C CA . GLY A 1 73 ? -11.740 -3.351 20.885 1.00 67.06 73 GLY A CA 1
ATOM 547 C C . GLY A 1 73 ? -11.016 -2.799 19.668 1.00 67.06 73 GLY A C 1
ATOM 548 O O . GLY A 1 73 ? -9.798 -2.694 19.762 1.00 67.06 73 GLY A O 1
ATOM 549 N N . VAL A 1 74 ? -11.662 -2.412 18.559 1.00 78.56 74 VAL A N 1
ATOM 550 C CA . VAL A 1 74 ? -10.911 -1.844 17.419 1.00 78.56 74 VAL A CA 1
ATOM 551 C C . VAL A 1 74 ? -11.369 -0.430 17.078 1.00 78.56 74 VAL A C 1
ATOM 553 O O . VAL A 1 74 ? -12.466 -0.192 16.579 1.00 78.56 74 VAL A O 1
ATOM 556 N N . LYS A 1 75 ? -10.500 0.538 17.382 1.00 89.50 75 LYS A N 1
ATOM 557 C CA . LYS A 1 75 ? -10.634 1.917 16.910 1.00 89.50 75 LYS A CA 1
ATOM 558 C C . LYS A 1 75 ? -9.845 2.073 15.621 1.00 89.50 75 LYS A C 1
ATOM 560 O O . LYS A 1 75 ? -8.683 1.668 15.540 1.00 89.50 75 LYS A O 1
ATOM 565 N N . CYS A 1 76 ? -10.450 2.720 14.638 1.00 90.88 76 CYS A N 1
ATOM 566 C CA . CYS A 1 76 ? -9.797 3.054 13.389 1.00 90.88 76 CYS A CA 1
ATOM 567 C C . CYS A 1 76 ? -8.559 3.911 13.669 1.00 90.88 76 CYS A C 1
ATOM 569 O O . CYS A 1 76 ? -8.640 4.970 14.295 1.00 90.88 76 CYS A O 1
ATOM 571 N N . LEU A 1 77 ? -7.392 3.486 13.179 1.00 88.00 77 LEU A N 1
ATOM 572 C CA . LEU A 1 77 ? -6.147 4.231 13.398 1.00 88.00 77 LEU A CA 1
ATOM 573 C C . LEU A 1 77 ? -6.170 5.622 12.750 1.00 88.00 77 LEU A C 1
ATOM 575 O O . LEU A 1 77 ? -5.430 6.498 13.200 1.00 88.00 77 LEU A O 1
ATOM 579 N N . TYR A 1 78 ? -7.027 5.822 11.747 1.00 90.62 78 TYR A N 1
ATOM 580 C CA . TYR A 1 78 ? -7.205 7.078 11.032 1.00 90.62 78 TYR A CA 1
ATOM 581 C C . TYR A 1 78 ? -8.228 7.995 11.727 1.00 90.62 78 TYR A C 1
ATOM 583 O O . TYR A 1 78 ? -7.819 8.936 12.402 1.00 90.62 78 TYR A O 1
ATOM 591 N N . CYS A 1 79 ? -9.530 7.694 11.657 1.00 92.06 79 CYS A N 1
ATOM 592 C CA . CYS A 1 79 ? -10.586 8.588 12.160 1.00 92.06 79 CYS A CA 1
ATOM 593 C C . CYS A 1 79 ? -11.021 8.332 13.614 1.00 92.06 79 CYS A C 1
ATOM 595 O O . CYS A 1 79 ? -11.913 9.009 14.100 1.00 92.06 79 CYS A O 1
ATOM 597 N N . LYS A 1 80 ? -10.417 7.360 14.313 1.00 91.69 80 LYS A N 1
ATOM 598 C CA . LYS A 1 80 ? -10.665 7.026 15.736 1.00 91.69 80 LYS A CA 1
ATOM 599 C C . LYS A 1 80 ? -12.049 6.460 16.087 1.00 91.69 80 LYS A C 1
ATOM 601 O O . LYS A 1 80 ? -12.248 6.067 17.236 1.00 91.69 80 LYS A O 1
ATOM 606 N N . GLU A 1 81 ? -12.931 6.324 15.104 1.00 92.25 81 GLU A N 1
ATOM 607 C CA . GLU A 1 81 ? -14.241 5.672 15.221 1.00 92.25 81 GLU A CA 1
ATOM 608 C C . GLU A 1 81 ? -14.148 4.138 15.319 1.00 92.25 81 GLU A C 1
ATOM 610 O O . GLU A 1 81 ? -13.103 3.544 15.033 1.00 92.25 81 GLU A O 1
ATOM 615 N N . GLN A 1 82 ? -15.245 3.480 15.706 1.00 92.25 82 GLN A N 1
ATOM 616 C CA . GLN A 1 82 ? -15.323 2.018 15.843 1.00 92.25 82 GLN A CA 1
ATOM 617 C C . GLN A 1 82 ? -15.471 1.316 14.485 1.00 92.25 82 GLN A C 1
ATOM 619 O O . GLN A 1 82 ? -16.574 1.006 14.043 1.00 92.25 82 GLN A O 1
ATOM 624 N N . HIS A 1 83 ? -14.347 1.082 13.810 1.00 90.44 83 HIS A N 1
ATOM 625 C CA . HIS A 1 83 ? -14.244 0.222 12.629 1.00 90.44 83 HIS A CA 1
ATOM 626 C C . HIS A 1 83 ? -12.779 -0.097 12.305 1.00 90.44 83 HIS A C 1
ATOM 628 O O . HIS A 1 83 ? -11.848 0.568 12.773 1.00 90.44 83 HIS A O 1
ATOM 634 N N . TRP A 1 84 ? -12.562 -1.094 11.447 1.00 89.00 84 TRP A N 1
ATOM 635 C CA . TRP A 1 84 ? -11.247 -1.390 10.889 1.00 89.00 84 TRP A CA 1
ATOM 636 C C . TRP A 1 84 ? -10.811 -0.319 9.895 1.00 89.00 84 TRP A C 1
ATOM 638 O O . TRP A 1 84 ? -11.600 0.179 9.099 1.00 89.00 84 TRP A O 1
ATOM 648 N N . ILE A 1 85 ? -9.517 -0.005 9.874 1.00 89.00 85 ILE A N 1
ATOM 649 C CA . ILE A 1 85 ? -8.963 1.013 8.970 1.00 89.00 85 ILE A CA 1
ATOM 650 C C . ILE A 1 85 ? -9.223 0.720 7.482 1.00 89.00 85 ILE A C 1
ATOM 652 O O . ILE A 1 85 ? -9.388 1.646 6.691 1.00 89.00 85 ILE A O 1
ATOM 656 N N . PHE A 1 86 ? -9.302 -0.560 7.108 1.00 87.88 86 PHE A N 1
ATOM 657 C CA . PHE A 1 86 ? -9.637 -0.996 5.751 1.00 87.88 86 PHE A CA 1
ATOM 658 C C . PHE A 1 86 ? -11.069 -0.618 5.349 1.00 87.88 86 PHE A C 1
ATOM 660 O O . PHE A 1 86 ? -11.339 -0.377 4.172 1.00 87.88 86 PHE A O 1
ATOM 667 N N . ASP A 1 87 ? -11.960 -0.455 6.321 1.00 90.31 87 ASP A N 1
ATOM 668 C CA . ASP A 1 87 ? -13.365 -0.104 6.119 1.00 90.31 87 ASP A CA 1
ATOM 669 C C . ASP A 1 87 ? -13.648 1.376 6.372 1.00 90.31 87 ASP A C 1
ATOM 671 O O . ASP A 1 87 ? -14.790 1.809 6.251 1.00 90.31 87 ASP A O 1
ATOM 675 N N . CYS A 1 88 ? -12.616 2.180 6.649 1.00 91.94 88 CYS A N 1
ATOM 676 C CA . CYS A 1 88 ? -12.806 3.585 6.979 1.00 91.94 88 CYS A CA 1
ATOM 677 C C . CYS A 1 88 ? -13.501 4.345 5.831 1.00 91.94 88 CYS A C 1
ATOM 679 O O . CYS A 1 88 ? -12.983 4.337 4.707 1.00 91.94 88 CYS A O 1
ATOM 681 N N . PRO A 1 89 ? -14.642 5.018 6.092 1.00 92.81 89 PRO A N 1
ATOM 682 C CA . PRO A 1 89 ? -15.395 5.734 5.063 1.00 92.81 89 PRO A CA 1
ATOM 683 C C . PRO A 1 89 ? -14.676 7.004 4.591 1.00 92.81 89 PRO A C 1
ATOM 685 O O . PRO A 1 89 ? -14.870 7.438 3.461 1.00 92.81 89 PRO A O 1
ATOM 688 N N . TYR A 1 90 ? -13.805 7.565 5.431 1.00 92.12 90 TYR A N 1
ATOM 689 C CA . TYR A 1 90 ? -13.043 8.778 5.137 1.00 92.12 90 TYR A CA 1
ATOM 690 C C . TYR A 1 90 ? -11.793 8.532 4.277 1.00 92.12 90 TYR A C 1
ATOM 692 O O . TYR A 1 90 ? -11.177 9.487 3.814 1.00 92.12 90 TYR A O 1
ATOM 700 N N . ILE A 1 91 ? -11.396 7.270 4.065 1.00 92.81 91 ILE A N 1
ATOM 701 C CA . ILE A 1 91 ? -10.258 6.917 3.209 1.00 92.81 91 ILE A CA 1
ATOM 702 C C . ILE A 1 91 ? -10.801 6.498 1.835 1.00 92.81 91 ILE A C 1
ATOM 704 O O . ILE A 1 91 ? -11.508 5.486 1.743 1.00 92.81 91 ILE A O 1
ATOM 708 N N . PRO A 1 92 ? -10.446 7.199 0.741 1.00 92.81 92 PRO A N 1
ATOM 709 C CA . PRO A 1 92 ? -10.888 6.816 -0.593 1.00 92.81 92 PRO A CA 1
ATOM 710 C C . PRO A 1 92 ? -10.467 5.386 -0.937 1.00 92.81 92 PRO A C 1
ATOM 712 O O . PRO A 1 92 ? -9.352 4.964 -0.621 1.00 92.81 92 PRO A O 1
ATOM 715 N N . LYS A 1 93 ? -11.325 4.654 -1.664 1.00 91.75 93 LYS A N 1
ATOM 716 C CA . LYS A 1 93 ? -11.100 3.236 -2.012 1.00 91.75 93 LYS A CA 1
ATOM 717 C C . LYS A 1 93 ? -9.704 2.970 -2.594 1.00 91.75 93 LYS A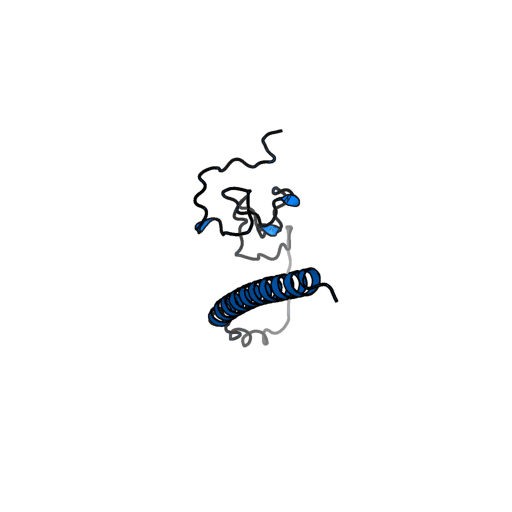 C 1
ATOM 719 O O . LYS A 1 93 ? -9.076 1.984 -2.220 1.00 91.75 93 LYS A O 1
ATOM 724 N N . LYS A 1 94 ? -9.184 3.876 -3.433 1.00 91.69 94 LYS A N 1
ATOM 725 C CA . LYS A 1 94 ? -7.836 3.770 -4.025 1.00 91.69 94 LYS A CA 1
ATOM 726 C C . LYS A 1 94 ? -6.694 3.754 -2.998 1.00 91.69 94 LYS A C 1
ATOM 728 O O . LYS A 1 94 ? -5.688 3.100 -3.243 1.00 91.69 94 LYS A O 1
ATOM 733 N N . TYR A 1 95 ? -6.854 4.409 -1.848 1.00 90.62 95 TYR A N 1
ATOM 734 C CA . TYR A 1 95 ? -5.828 4.504 -0.800 1.00 90.62 95 TYR A CA 1
ATOM 735 C C . TYR A 1 95 ? -6.038 3.519 0.354 1.00 90.62 95 TYR A C 1
ATOM 737 O O . TYR A 1 95 ? -5.231 3.474 1.284 1.00 90.62 95 TYR A O 1
ATOM 745 N N . LYS A 1 96 ? -7.077 2.678 0.299 1.00 90.12 96 LYS A N 1
ATOM 746 C CA . LYS A 1 96 ? -7.262 1.615 1.290 1.00 90.12 96 LYS A CA 1
ATOM 747 C C . LYS A 1 96 ? -6.063 0.659 1.274 1.00 90.12 96 LYS A C 1
ATOM 749 O O . LYS A 1 96 ? -5.566 0.266 0.214 1.00 90.12 96 LYS A O 1
ATOM 754 N N . GLY A 1 97 ? -5.558 0.347 2.468 1.00 87.44 97 GLY A N 1
ATOM 755 C CA . GLY A 1 97 ? -4.367 -0.483 2.683 1.00 87.44 97 GLY A CA 1
ATOM 756 C C . GLY A 1 97 ? -3.021 0.211 2.444 1.00 87.44 97 GLY A C 1
ATOM 757 O O . GLY A 1 97 ? -1.981 -0.414 2.632 1.00 87.44 97 GLY A O 1
ATOM 758 N N . TYR A 1 98 ? -3.002 1.485 2.041 1.00 90.94 98 TYR A N 1
ATOM 759 C CA . TYR A 1 98 ? -1.755 2.246 1.975 1.00 90.94 98 TYR A CA 1
ATOM 760 C C . TYR A 1 98 ? -1.268 2.597 3.381 1.00 90.94 98 TYR A C 1
ATOM 762 O O . TYR A 1 98 ? -2.043 2.712 4.331 1.00 90.94 98 TYR A O 1
ATOM 770 N N . CYS A 1 99 ? 0.039 2.813 3.510 1.00 91.00 99 CYS A N 1
ATOM 771 C CA . CYS A 1 99 ? 0.613 3.320 4.745 1.00 91.00 99 CYS A CA 1
ATOM 772 C C . CYS A 1 99 ? 0.019 4.695 5.093 1.00 91.00 99 CYS A C 1
ATOM 774 O O . CYS A 1 99 ? 0.284 5.680 4.407 1.00 91.00 99 CYS A O 1
ATOM 776 N N . ILE A 1 100 ? -0.704 4.784 6.211 1.00 89.69 100 ILE A N 1
ATOM 777 C CA . ILE A 1 100 ? -1.396 6.011 6.653 1.00 89.69 100 ILE A CA 1
ATOM 778 C C . ILE A 1 100 ? -0.484 7.194 6.994 1.00 89.69 100 ILE A C 1
ATOM 780 O O . ILE A 1 100 ? -0.956 8.295 7.250 1.00 89.69 100 ILE A O 1
ATOM 784 N N . ARG A 1 101 ? 0.833 6.970 7.051 1.00 89.50 101 ARG A N 1
ATOM 785 C CA . ARG A 1 101 ? 1.816 8.034 7.281 1.00 89.50 101 ARG A CA 1
ATOM 786 C C . ARG A 1 101 ? 2.326 8.684 6.010 1.00 89.50 101 ARG A C 1
ATOM 788 O O . ARG A 1 101 ? 2.845 9.780 6.123 1.00 89.50 101 ARG A O 1
ATOM 795 N N . CYS A 1 102 ? 2.282 8.001 4.866 1.00 91.25 102 CYS A N 1
ATOM 796 C CA . CYS A 1 102 ? 2.851 8.514 3.615 1.00 91.25 102 CYS A CA 1
ATOM 797 C C . CYS A 1 102 ? 1.890 8.446 2.433 1.00 91.25 102 CYS A C 1
ATOM 799 O O . CYS A 1 102 ? 2.115 9.134 1.446 1.00 91.25 102 CYS A O 1
ATOM 801 N N . TRP A 1 103 ? 0.871 7.587 2.500 1.00 91.38 103 TRP A N 1
ATOM 802 C CA . TRP A 1 103 ? -0.130 7.354 1.462 1.00 91.38 103 TRP A CA 1
ATOM 803 C C . TRP A 1 103 ? 0.441 6.990 0.079 1.00 91.38 103 TRP A C 1
ATOM 805 O O . TRP A 1 103 ? -0.252 7.115 -0.926 1.00 91.38 103 TRP A O 1
ATOM 815 N N . LYS A 1 104 ? 1.693 6.502 0.013 1.00 88.56 104 LYS A N 1
ATOM 816 C CA . LYS A 1 104 ? 2.395 6.190 -1.251 1.00 88.56 104 LYS A CA 1
ATOM 817 C C . LYS A 1 104 ? 2.452 4.711 -1.603 1.00 88.56 104 LYS A C 1
ATOM 819 O O . LYS A 1 104 ? 2.356 4.364 -2.773 1.00 88.56 104 LYS A O 1
ATOM 824 N N . THR A 1 105 ? 2.631 3.834 -0.619 1.00 88.88 105 THR A N 1
ATOM 825 C CA . THR A 1 105 ? 2.849 2.401 -0.869 1.00 88.88 105 THR A CA 1
ATOM 826 C C . THR A 1 105 ? 2.115 1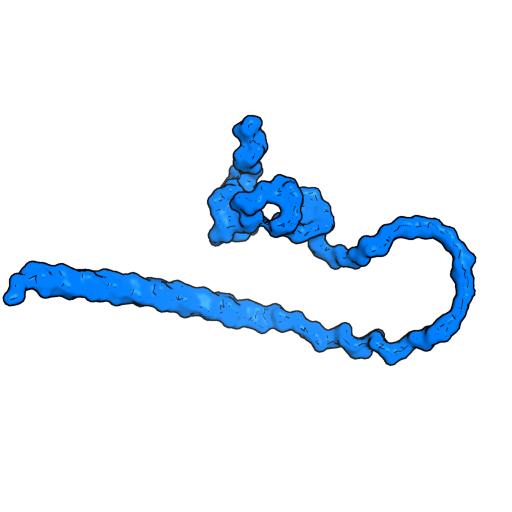.541 0.149 1.00 88.88 105 THR A C 1
ATOM 828 O O . THR A 1 105 ? 1.852 1.994 1.266 1.00 88.88 105 THR A O 1
ATOM 831 N N . ARG A 1 106 ? 1.897 0.270 -0.200 1.00 89.88 106 ARG A N 1
ATOM 832 C CA . ARG A 1 106 ? 1.406 -0.779 0.711 1.00 89.88 106 ARG A CA 1
ATOM 833 C C . ARG A 1 106 ? 2.528 -1.657 1.289 1.00 89.88 106 ARG A C 1
ATOM 835 O O . ARG A 1 106 ? 2.280 -2.479 2.156 1.00 8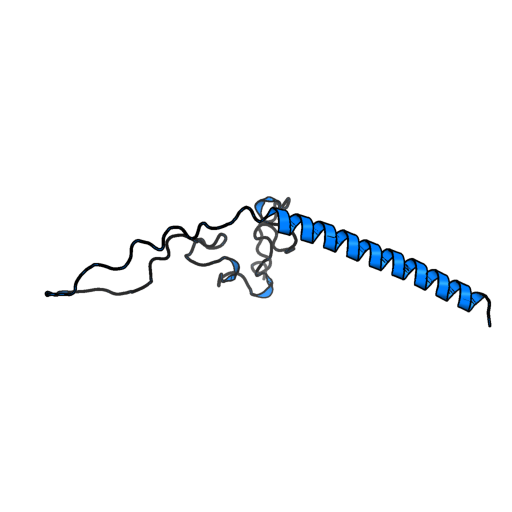9.88 106 ARG A O 1
ATOM 842 N N . ASN A 1 107 ? 3.769 -1.446 0.846 1.00 90.56 107 ASN A N 1
ATOM 843 C CA . ASN A 1 107 ? 4.910 -2.332 1.118 1.00 90.56 107 ASN A CA 1
ATOM 844 C C . ASN A 1 107 ? 5.509 -2.178 2.527 1.00 90.56 107 ASN A C 1
ATOM 846 O O . ASN A 1 107 ? 6.525 -2.789 2.835 1.00 90.56 107 ASN A O 1
ATOM 850 N N . HIS A 1 108 ? 4.939 -1.317 3.372 1.00 89.88 108 HIS A N 1
ATOM 851 C CA . HIS A 1 108 ? 5.405 -1.129 4.740 1.00 89.88 108 HIS A CA 1
ATOM 852 C C . HIS A 1 108 ? 4.269 -0.681 5.660 1.00 89.88 108 HIS A C 1
ATOM 854 O O . HIS A 1 108 ? 3.350 0.032 5.252 1.00 89.88 108 HIS A O 1
ATOM 860 N N . LEU A 1 109 ? 4.378 -1.049 6.937 1.00 85.00 109 LEU A N 1
ATOM 861 C CA . LEU A 1 109 ? 3.483 -0.576 7.992 1.00 85.00 109 LEU A CA 1
ATOM 862 C C . LEU A 1 109 ? 3.849 0.847 8.429 1.00 85.00 109 LEU A C 1
ATOM 864 O O . LEU A 1 109 ? 5.012 1.251 8.376 1.00 85.00 109 LEU A O 1
ATOM 868 N N . ALA A 1 110 ? 2.876 1.585 8.970 1.00 85.19 110 ALA A N 1
ATOM 869 C CA . ALA A 1 110 ? 3.085 2.946 9.477 1.00 85.19 110 ALA A CA 1
ATOM 870 C C . ALA A 1 110 ? 4.214 3.045 10.524 1.00 85.19 110 ALA A C 1
ATOM 872 O O . ALA A 1 110 ? 4.943 4.037 10.550 1.00 85.19 110 ALA A O 1
ATOM 873 N N . LYS A 1 111 ? 4.420 1.998 11.336 1.00 85.69 111 LYS A N 1
ATOM 874 C CA . LYS A 1 111 ? 5.523 1.920 12.310 1.00 85.69 111 LYS A CA 1
ATOM 875 C C . LYS A 1 111 ? 6.910 1.999 11.653 1.00 85.69 111 LYS A C 1
ATOM 877 O O . LYS A 1 111 ? 7.816 2.586 12.230 1.00 85.69 111 LYS A O 1
ATOM 882 N N . HIS A 1 112 ? 7.061 1.463 10.442 1.00 90.56 112 HIS A N 1
ATOM 883 C CA . HIS A 1 112 ? 8.325 1.424 9.695 1.00 90.56 112 HIS A CA 1
ATOM 884 C C . HIS A 1 112 ? 8.425 2.519 8.624 1.00 90.56 112 HIS A C 1
ATOM 886 O O . HIS A 1 112 ? 9.392 2.576 7.865 1.00 90.56 112 HIS A O 1
ATOM 892 N N . CYS A 1 113 ? 7.432 3.406 8.553 1.00 90.88 113 CYS A N 1
ATOM 893 C CA . CYS A 1 113 ? 7.431 4.497 7.595 1.00 90.88 113 CYS A CA 1
ATOM 894 C C . CYS A 1 113 ? 8.451 5.570 7.998 1.00 90.88 113 CYS A C 1
ATOM 896 O O . CYS A 1 113 ? 8.302 6.228 9.029 1.00 90.88 113 CYS A O 1
ATOM 898 N N . ARG A 1 114 ? 9.459 5.783 7.145 1.00 88.56 114 ARG A N 1
ATOM 899 C CA . ARG A 1 114 ? 10.457 6.859 7.297 1.00 88.56 114 ARG A CA 1
ATOM 900 C C . ARG A 1 114 ? 9.942 8.227 6.835 1.00 88.56 114 ARG A C 1
ATOM 902 O O . ARG A 1 114 ? 10.621 9.229 7.018 1.00 88.56 114 ARG A O 1
ATOM 909 N N . SER A 1 115 ? 8.755 8.285 6.228 1.00 83.62 115 SER A N 1
ATOM 910 C CA . SER A 1 115 ? 8.186 9.542 5.748 1.00 83.62 115 SER A CA 1
ATOM 911 C C . SER A 1 115 ? 7.662 10.401 6.900 1.00 83.62 115 SER A C 1
ATOM 913 O O . SER A 1 115 ? 7.016 9.919 7.839 1.00 83.62 115 SER A O 1
ATOM 915 N N . THR A 1 116 ? 7.907 11.701 6.790 1.00 73.94 116 THR A N 1
ATOM 916 C CA . THR A 1 116 ? 7.310 12.756 7.618 1.00 73.94 116 THR A CA 1
ATOM 917 C C . THR A 1 116 ? 6.058 13.360 6.969 1.00 73.94 116 THR A C 1
ATOM 919 O O . THR A 1 116 ? 5.389 14.199 7.567 1.00 73.94 116 THR A O 1
ATOM 922 N N . GLN A 1 117 ? 5.713 12.934 5.749 1.00 68.81 117 GLN A N 1
ATOM 923 C CA . GLN A 1 117 ? 4.701 13.573 4.916 1.00 68.81 117 GLN A CA 1
ATOM 924 C C . GLN A 1 117 ? 3.294 13.053 5.244 1.00 68.81 117 GLN A C 1
ATOM 926 O O . GLN A 1 117 ? 2.830 12.094 4.643 1.00 68.81 117 GLN A O 1
ATOM 931 N N . LYS A 1 118 ? 2.598 13.727 6.166 1.00 68.31 118 LYS A N 1
ATOM 932 C CA . LYS A 1 118 ? 1.215 13.399 6.570 1.00 68.31 118 LYS A CA 1
ATOM 933 C C . LYS A 1 118 ? 0.118 13.773 5.567 1.00 68.31 118 LYS A C 1
ATOM 935 O O . LYS A 1 118 ? -1.018 13.368 5.777 1.00 68.31 118 LYS A O 1
ATOM 940 N N . LEU A 1 119 ? 0.416 14.582 4.549 1.00 78.12 119 LEU A N 1
ATOM 941 C CA . LEU A 1 119 ? -0.632 15.190 3.725 1.00 78.12 119 LEU A CA 1
ATOM 942 C C . LEU A 1 119 ? -1.413 14.118 2.962 1.00 78.12 119 LEU A C 1
ATOM 944 O O . LEU A 1 119 ? -0.855 13.422 2.113 1.00 78.12 119 LEU A O 1
ATOM 948 N N . GLU A 1 120 ? -2.698 14.021 3.282 1.00 87.62 120 GLU A N 1
ATOM 949 C CA . GLU A 1 120 ? -3.680 13.203 2.584 1.00 87.62 120 GLU A CA 1
ATOM 950 C C . GLU A 1 120 ? -3.732 13.637 1.113 1.00 87.62 120 GLU A C 1
ATOM 952 O O . GLU A 1 120 ? -4.065 14.790 0.826 1.00 87.62 120 GLU A O 1
ATOM 957 N N . PRO A 1 121 ? -3.374 12.758 0.159 1.00 87.44 121 PRO A N 1
ATOM 958 C CA . PRO A 1 121 ? -3.263 13.146 -1.247 1.00 87.44 121 PRO A CA 1
ATOM 959 C C . PRO A 1 121 ? -4.567 13.653 -1.869 1.00 87.44 121 PRO A C 1
ATOM 961 O O . PRO A 1 121 ? -4.520 14.341 -2.879 1.00 87.44 121 PRO A O 1
ATOM 964 N N . TRP A 1 122 ? -5.713 13.290 -1.291 1.00 88.56 122 TRP A N 1
ATOM 965 C CA . TRP A 1 122 ? -7.048 13.659 -1.768 1.00 88.56 122 TRP A CA 1
ATOM 966 C C . TRP A 1 122 ? -7.593 14.958 -1.162 1.00 88.56 122 TRP A C 1
ATOM 968 O O . TRP A 1 122 ? -8.666 15.383 -1.559 1.00 88.56 122 TRP A O 1
ATOM 978 N N . LEU A 1 123 ? -6.895 15.584 -0.208 1.00 83.31 123 LEU A N 1
ATOM 979 C CA . LEU A 1 123 ? -7.292 16.887 0.347 1.00 83.31 123 LEU A CA 1
ATOM 980 C C . LEU A 1 123 ? -6.659 18.079 -0.389 1.00 83.31 123 LEU A C 1
ATOM 982 O O . LEU A 1 123 ? -6.829 19.217 0.031 1.00 83.31 123 LEU A O 1
ATOM 986 N N . LYS A 1 124 ? -5.869 17.829 -1.438 1.00 66.06 124 LYS A N 1
ATOM 987 C CA . LYS A 1 124 ? -5.162 18.867 -2.204 1.00 66.06 124 LYS A CA 1
ATOM 988 C C . LYS A 1 124 ? -5.841 19.205 -3.535 1.00 66.06 124 LYS A C 1
ATOM 990 O O . LYS A 1 124 ? -5.145 19.578 -4.477 1.00 66.06 124 LYS A O 1
ATOM 995 N N . GLU A 1 125 ? -7.153 19.022 -3.610 1.00 52.22 125 GLU A N 1
ATOM 996 C CA . GLU A 1 125 ? -7.964 19.519 -4.728 1.00 52.22 125 GLU A CA 1
ATOM 997 C C . GLU A 1 125 ? -8.421 20.955 -4.463 1.00 52.22 125 GLU A C 1
ATOM 999 O O . GLU A 1 125 ? -8.785 21.253 -3.302 1.00 52.22 125 GLU A O 1
#

pLDDT: mean 75.31, std 18.98, range [34.75, 93.62]

Sequence (125 aa):
MDNNLLLILEAQKIATQEIIKVFLDITETTVNALQNLHSLSITSEMVSSLSEIAPRETTPPRGESSSSSSLSGVKCLYCKEQHWIFDCPYIPKKYKGYCIRCWKTRNHLAKHCRSTQKLEPWLKE